Protein AF-V5GMK0-F1 (afdb_monomer)

Nearest PDB structures (foldseek):
  7s3f-assembly1_B  TM=8.907E-01  e=4.538E-12  Homo sapiens
  1njj-assembly2_C  TM=9.086E-01  e=1.591E-11  Trypanosoma brucei gambiense
  2nv9-assembly3_F  TM=9.163E-01  e=4.509E-10  Paramecium bursaria Chlorella virus 1
  5x7m-assembly1_A  TM=8.828E-01  e=1.770E-07  Corynebacterium glutamicum ATCC 13032
  2o0t-assembly2_D  TM=8.419E-01  e=3.847E-07  Mycobacterium tuberculosis H37Rv

Sequence (126 aa):
GGIINEAIEEYFPDPTVRITSEPGRYYVNSAFTLVTSIHSLKATKTQTNERSYAYYVDVGVYGGLIPILFDENYSFQPLNTKIGGELYPTVIWGPTCDSWDKLAKNILLPKLNSGDWLVVEDAGAY

InterPro domains:
  IPR000183 Ornithine/DAP/Arg decarboxylase [PR01179] (19-38)
  IPR000183 Ornithine/DAP/Arg decarboxylase [PR01179] (124-126)
  IPR002433 Ornithine decarboxylase [PR01182] (59-72)
  IPR002433 Ornithine decarboxylase [PR01182] (91-101)
  IPR002433 Ornithine decarboxylase [PR01182] (111-124)
  IPR002433 Ornithine decarboxylase [PTHR11482] (3-126)
  IPR009006 Alanine racemase/group IV decarboxylase, C-terminal [G3DSA:2.40.37.10] (1-126)
  IPR009006 Alanine racemase/group IV decarboxylase, C-terminal [SSF50621] (6-126)
  IPR022643 Orn/DAP/Arg decarboxylase 2, C-terminal [PF00278] (26-124)

Mean predicted aligned error: 5.1 Å

Foldseek 3Di:
DPPVVVCCCVPPVDPVDDDDDDPPLVPFQQVDKDKWFFQDKDWDADPVRHIEMETEIAAWCVRQVVCVVVVDAWDKDWPDDDPDAAWHQYWYAYPDPDPRRTRDGRDTDHDDGGGTMIMTGRRGDD

Solvent-accessible surface area (backbone atoms only — not comparable to full-atom values): 7515 Å² total; per-residue (Å²): 115,65,70,64,52,51,49,42,57,70,79,54,68,56,85,84,65,84,85,84,84,85,67,60,54,80,70,34,16,75,75,28,67,47,73,39,42,22,73,42,73,44,85,47,64,47,98,86,69,42,69,24,40,39,39,29,24,77,52,28,33,92,66,66,40,49,48,50,83,73,77,47,82,74,60,79,41,67,72,82,66,71,91,78,76,71,66,27,50,27,32,34,29,15,69,59,94,50,87,77,25,54,71,44,73,78,42,75,39,60,90,79,54,64,76,40,45,35,33,27,62,59,57,42,49,104

pLDDT: mean 92.4, std 7.41, range [56.22, 97.88]

Organism: Anoplophora glabripennis (NCBI:txid217634)

Secondary structure (DSSP, 8-state):
-HHHHHHHHHH---TT-------HHHHHGGG--EEEEEEEEEEEE-TTS-EEEEEEES--GGGT-GGGGGT----EEETTPPS---EEEEEEE-SSS-TT-EEEEEEEEE---TT-EEEESS----

Structure (mmCIF, N/CA/C/O backbone):
data_AF-V5GMK0-F1
#
_entry.id   AF-V5GMK0-F1
#
loop_
_atom_site.group_PDB
_atom_site.id
_atom_site.type_symbol
_atom_site.label_atom_id
_atom_site.label_alt_id
_atom_site.label_comp_id
_atom_site.label_asym_id
_atom_site.label_entity_id
_atom_site.label_seq_id
_atom_site.pdbx_PDB_ins_code
_atom_site.Cartn_x
_atom_site.Cartn_y
_atom_site.Cartn_z
_atom_site.occupancy
_atom_site.B_iso_or_equiv
_atom_site.auth_seq_id
_atom_site.auth_comp_id
_atom_site.auth_asym_id
_atom_site.auth_atom_id
_atom_site.pdbx_PDB_model_num
ATOM 1 N N . GLY A 1 1 ? 8.524 13.400 -20.709 1.00 60.41 1 GLY A N 1
ATOM 2 C CA . GLY A 1 1 ? 8.978 13.077 -22.073 1.00 60.41 1 GLY A CA 1
ATOM 3 C C . GLY A 1 1 ? 10.096 13.991 -22.534 1.00 60.41 1 GLY A C 1
ATOM 4 O O . GLY A 1 1 ? 11.138 13.471 -22.891 1.00 60.41 1 GLY A O 1
ATOM 5 N N . GLY A 1 2 ? 9.899 15.317 -22.490 1.00 80.12 2 GLY A N 1
ATOM 6 C CA . GLY A 1 2 ? 10.821 16.304 -23.085 1.00 80.12 2 GLY A CA 1
ATOM 7 C C . GLY A 1 2 ? 12.294 16.154 -22.696 1.00 80.12 2 GLY A C 1
ATOM 8 O O . GLY A 1 2 ? 13.112 15.920 -23.568 1.00 80.12 2 GLY A O 1
ATOM 9 N N . ILE A 1 3 ? 12.614 16.147 -21.398 1.00 92.19 3 ILE A N 1
ATOM 10 C CA . ILE A 1 3 ? 14.013 16.186 -20.919 1.00 92.19 3 ILE A CA 1
ATOM 11 C C . ILE A 1 3 ? 14.855 14.984 -21.387 1.00 92.19 3 ILE A C 1
ATOM 13 O O . ILE A 1 3 ? 16.012 15.143 -21.757 1.00 92.19 3 ILE A O 1
ATOM 17 N N . ILE A 1 4 ? 14.290 13.770 -21.374 1.00 92.56 4 ILE A N 1
ATOM 18 C CA . ILE A 1 4 ? 15.023 12.567 -21.809 1.00 92.56 4 ILE A CA 1
ATOM 19 C C . ILE A 1 4 ? 15.263 12.616 -23.320 1.00 92.56 4 ILE A C 1
ATOM 21 O O . ILE A 1 4 ? 16.355 12.291 -23.772 1.00 92.56 4 ILE A O 1
ATOM 25 N N . ASN A 1 5 ? 14.259 13.042 -24.091 1.00 92.12 5 ASN A N 1
ATOM 26 C CA . ASN A 1 5 ? 14.378 13.140 -25.542 1.00 92.12 5 ASN A CA 1
ATOM 27 C C . ASN A 1 5 ? 15.390 14.221 -25.950 1.00 92.12 5 ASN A C 1
ATOM 29 O O . ASN A 1 5 ? 16.240 13.949 -26.787 1.00 92.12 5 ASN A O 1
ATOM 33 N N . GLU A 1 6 ? 15.363 15.388 -25.299 1.00 95.19 6 GLU A N 1
ATOM 34 C CA . GLU A 1 6 ? 16.336 16.471 -25.509 1.00 95.19 6 GLU A CA 1
ATOM 35 C C . GLU A 1 6 ? 17.774 15.995 -25.242 1.00 95.19 6 GLU A C 1
ATOM 37 O O . GLU A 1 6 ? 18.668 16.223 -26.053 1.00 95.19 6 GLU A O 1
ATOM 42 N N . ALA A 1 7 ? 17.998 15.255 -24.151 1.00 94.31 7 ALA A N 1
ATOM 43 C CA . ALA A 1 7 ? 19.314 14.702 -23.842 1.00 94.31 7 ALA A CA 1
ATOM 44 C C . ALA A 1 7 ? 19.760 13.631 -24.856 1.00 94.31 7 ALA A C 1
ATOM 46 O O . ALA A 1 7 ? 20.937 13.560 -25.201 1.00 94.31 7 ALA A O 1
ATOM 47 N N . ILE A 1 8 ? 18.846 12.788 -25.347 1.00 94.06 8 ILE A N 1
ATOM 48 C CA . ILE A 1 8 ? 19.176 11.812 -26.396 1.00 94.06 8 ILE A CA 1
ATOM 49 C C . ILE A 1 8 ? 19.616 12.540 -27.670 1.00 94.06 8 ILE A C 1
ATOM 51 O O . ILE A 1 8 ? 20.627 12.163 -28.256 1.00 94.06 8 ILE A O 1
ATOM 55 N N . GLU A 1 9 ? 18.900 13.593 -28.065 1.00 92.94 9 GLU A N 1
ATOM 56 C CA . GLU A 1 9 ? 19.233 14.401 -29.242 1.00 92.94 9 GLU A CA 1
ATOM 57 C C . GLU A 1 9 ? 20.589 15.114 -29.098 1.00 92.94 9 GLU A C 1
ATOM 59 O O . GLU A 1 9 ? 21.363 15.151 -30.054 1.00 92.94 9 GLU A O 1
ATOM 64 N N . GLU A 1 10 ? 20.907 15.636 -27.909 1.00 95.75 10 GLU A N 1
ATOM 65 C CA . GLU A 1 10 ? 22.180 16.316 -27.629 1.00 95.75 10 GLU A CA 1
ATOM 66 C C . GLU A 1 10 ? 23.374 15.346 -27.570 1.00 95.75 10 GLU A C 1
ATOM 68 O O . GLU A 1 10 ? 24.406 15.590 -28.199 1.00 95.75 10 GLU A O 1
ATOM 73 N N . TYR A 1 11 ? 23.254 14.247 -26.815 1.00 95.69 11 TYR A N 1
ATOM 74 C CA . TYR A 1 11 ? 24.384 13.364 -26.490 1.00 95.69 11 TYR A CA 1
ATOM 75 C C . TYR A 1 11 ? 24.536 12.161 -27.430 1.00 95.69 11 TYR A C 1
ATOM 77 O O . TYR A 1 11 ? 25.634 11.614 -27.538 1.00 95.69 11 TYR A O 1
ATOM 85 N N . PHE A 1 12 ? 23.473 11.750 -28.127 1.00 94.94 12 PHE A N 1
ATOM 86 C CA . PHE A 1 12 ? 23.479 10.623 -29.068 1.00 94.94 12 PHE A CA 1
ATOM 87 C C . PHE A 1 12 ? 22.888 11.022 -30.435 1.00 94.94 12 PHE A C 1
ATOM 89 O O . PHE A 1 12 ? 21.926 10.404 -30.893 1.00 94.94 12 PHE A O 1
ATOM 96 N N . PRO A 1 13 ? 23.467 12.023 -31.129 1.00 93.56 13 PRO A N 1
ATOM 97 C CA . PRO A 1 13 ? 22.923 12.532 -32.391 1.00 93.56 13 PRO A CA 1
ATOM 98 C C . PRO A 1 13 ? 23.082 11.564 -33.579 1.00 93.56 13 PRO A C 1
ATOM 100 O O . PRO A 1 13 ? 22.519 11.807 -34.646 1.00 93.56 13 PRO A O 1
ATOM 103 N N . ASP A 1 14 ? 23.873 10.493 -33.436 1.00 95.38 14 ASP A N 1
ATOM 104 C CA . ASP A 1 14 ? 24.087 9.495 -34.487 1.00 95.38 14 ASP A CA 1
ATOM 105 C C . ASP A 1 14 ? 22.842 8.593 -34.650 1.00 95.38 14 ASP A C 1
ATOM 107 O O . ASP A 1 14 ? 22.526 7.814 -33.746 1.00 95.38 14 ASP A O 1
ATOM 111 N N . PRO A 1 15 ? 22.158 8.623 -35.811 1.00 89.50 15 PRO A N 1
ATOM 112 C CA . PRO A 1 15 ? 20.929 7.862 -36.036 1.00 89.50 15 PRO A CA 1
ATOM 113 C C . PRO A 1 15 ? 21.144 6.344 -36.135 1.00 89.50 15 PRO A C 1
ATOM 115 O O . PRO A 1 15 ? 20.172 5.590 -36.181 1.00 89.50 15 PRO A O 1
ATOM 118 N N . THR A 1 16 ? 22.391 5.869 -36.204 1.00 95.12 16 THR A N 1
ATOM 119 C CA . THR A 1 16 ? 22.708 4.433 -36.176 1.00 95.12 16 THR A CA 1
ATOM 120 C C . THR A 1 16 ? 22.667 3.854 -34.762 1.00 95.12 16 THR A C 1
ATOM 122 O O . THR A 1 16 ? 22.563 2.634 -34.594 1.00 95.12 16 THR A O 1
ATOM 125 N N . VAL A 1 17 ? 22.702 4.713 -33.739 1.00 94.06 17 VAL A N 1
ATOM 126 C CA . VAL A 1 17 ? 22.583 4.306 -32.342 1.00 94.06 17 VAL A CA 1
ATOM 127 C C . VAL A 1 17 ? 21.138 3.906 -32.056 1.00 94.06 17 VAL A C 1
ATOM 129 O O . VAL A 1 17 ? 20.201 4.693 -32.163 1.00 94.06 17 VAL A O 1
ATOM 132 N N . ARG A 1 18 ? 20.947 2.650 -31.647 1.00 94.50 18 ARG A N 1
ATOM 133 C CA . ARG A 1 18 ? 19.643 2.131 -31.232 1.00 94.50 18 ARG A CA 1
ATOM 134 C C . ARG A 1 18 ? 19.444 2.353 -29.736 1.00 94.50 18 ARG A C 1
ATOM 136 O O . ARG A 1 18 ? 20.104 1.709 -28.926 1.00 94.50 18 ARG A O 1
ATOM 143 N N . ILE A 1 19 ? 18.481 3.196 -29.381 1.00 93.19 19 ILE A N 1
ATOM 144 C CA . ILE A 1 19 ? 18.084 3.434 -27.990 1.00 93.19 19 ILE A CA 1
ATOM 145 C C . ILE A 1 19 ? 16.973 2.456 -27.587 1.00 93.19 19 ILE A C 1
ATOM 147 O O . ILE A 1 19 ? 15.982 2.292 -28.301 1.00 93.19 19 ILE A O 1
ATOM 151 N N . THR A 1 20 ? 17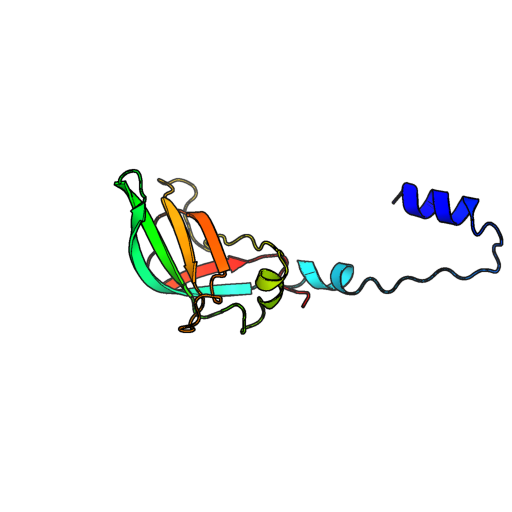.129 1.804 -26.436 1.00 94.88 20 THR A N 1
ATOM 152 C CA . THR A 1 20 ? 16.125 0.914 -25.831 1.00 94.88 20 THR A CA 1
ATOM 153 C C . THR A 1 20 ? 15.976 1.213 -24.343 1.00 94.88 20 THR A C 1
ATOM 155 O O . THR A 1 20 ? 16.915 1.686 -23.709 1.00 94.88 20 THR A O 1
ATOM 158 N N . SER A 1 21 ? 14.812 0.904 -23.775 1.00 94.19 21 SER A N 1
ATOM 159 C CA . SER A 1 21 ? 14.556 0.978 -22.337 1.00 94.19 21 SER A CA 1
ATOM 160 C C . SER A 1 21 ? 13.909 -0.316 -21.846 1.00 94.19 21 SER A C 1
ATOM 162 O O . SER A 1 21 ? 13.261 -1.028 -22.613 1.00 94.19 21 SER A O 1
ATOM 164 N N . GLU A 1 22 ? 14.056 -0.603 -20.553 1.00 96.19 22 GLU A N 1
ATOM 165 C CA . GLU A 1 22 ? 13.476 -1.782 -19.897 1.00 96.19 22 GLU A CA 1
ATOM 166 C C . GLU A 1 22 ? 12.460 -1.360 -18.813 1.00 96.19 22 GLU A C 1
ATOM 168 O O . GLU A 1 22 ? 12.676 -1.607 -17.623 1.00 96.19 22 GLU A O 1
ATOM 173 N N . PRO A 1 23 ? 11.356 -0.660 -19.161 1.00 93.00 23 PRO A N 1
ATOM 174 C CA . PRO A 1 23 ? 10.484 -0.056 -18.162 1.00 93.00 23 PRO A CA 1
ATOM 175 C C . PRO A 1 23 ? 9.459 -1.073 -17.632 1.00 93.00 23 PRO A C 1
ATOM 177 O O . PRO A 1 23 ? 8.277 -1.000 -17.946 1.00 93.00 23 PRO A O 1
ATOM 180 N N . GLY A 1 24 ? 9.902 -2.022 -16.803 1.00 95.56 24 GLY A N 1
ATOM 181 C CA . GLY A 1 24 ? 9.041 -3.077 -16.247 1.00 95.56 24 GLY A CA 1
ATOM 182 C C . GLY A 1 24 ? 7.860 -2.531 -15.436 1.00 95.56 24 GLY A C 1
ATOM 183 O O . GLY A 1 24 ? 6.705 -2.724 -15.814 1.00 95.56 24 GLY A O 1
ATOM 184 N N . ARG A 1 25 ? 8.146 -1.780 -14.360 1.00 94.19 25 ARG A N 1
ATOM 185 C CA . ARG A 1 25 ? 7.128 -1.181 -13.473 1.00 94.19 25 ARG A CA 1
ATOM 186 C C . ARG A 1 25 ? 6.097 -0.352 -14.238 1.00 94.19 25 ARG A C 1
ATOM 188 O O . ARG A 1 25 ? 4.910 -0.463 -13.967 1.00 94.19 25 ARG A O 1
ATOM 195 N N . TYR A 1 26 ? 6.542 0.433 -15.218 1.00 93.81 26 TYR A N 1
ATOM 196 C CA . TYR A 1 26 ? 5.666 1.280 -16.032 1.00 93.81 26 TYR A CA 1
ATOM 197 C C . TYR A 1 26 ? 4.535 0.491 -16.709 1.00 93.81 26 TYR A C 1
ATOM 199 O O . TYR A 1 26 ? 3.421 0.993 -16.804 1.00 93.81 26 TYR A O 1
ATOM 207 N N . TYR A 1 27 ? 4.806 -0.740 -17.154 1.00 95.00 27 TYR A N 1
ATOM 208 C CA . TYR A 1 27 ? 3.807 -1.559 -17.838 1.00 95.00 27 TYR A CA 1
ATOM 209 C C . TYR A 1 27 ? 2.817 -2.240 -16.896 1.00 95.00 27 TYR A C 1
ATOM 211 O O . TYR A 1 27 ? 1.659 -2.409 -17.267 1.00 95.00 27 TYR A O 1
ATOM 219 N N . VAL A 1 28 ? 3.269 -2.683 -15.722 1.00 96.19 28 VAL A N 1
ATOM 220 C CA . VAL A 1 28 ? 2.489 -3.626 -14.902 1.00 96.19 28 VAL A CA 1
ATOM 221 C C . VAL A 1 28 ? 1.878 -3.003 -13.656 1.00 96.19 28 VAL A C 1
ATOM 223 O O . VAL A 1 28 ? 0.905 -3.546 -13.148 1.00 96.19 28 VAL A O 1
ATOM 226 N N . ASN A 1 29 ? 2.392 -1.867 -13.175 1.00 94.69 29 ASN A N 1
ATOM 227 C CA . ASN A 1 29 ? 2.010 -1.328 -11.869 1.00 94.69 29 ASN A CA 1
ATOM 228 C C . ASN A 1 29 ? 0.503 -1.054 -11.753 1.00 94.69 29 ASN A C 1
ATOM 230 O O . ASN A 1 29 ? -0.143 -1.584 -10.856 1.00 94.69 29 ASN A O 1
ATOM 234 N N . SER A 1 30 ? -0.064 -0.308 -12.701 1.00 95.25 30 SER A N 1
ATOM 235 C CA . SER A 1 30 ? -1.49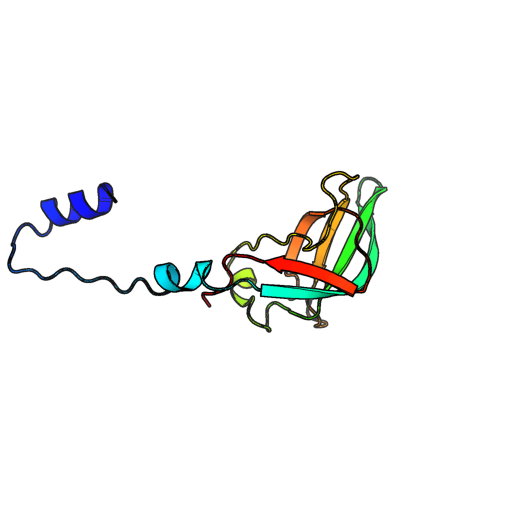0 0.045 -12.724 1.00 95.25 30 SER A CA 1
ATOM 236 C C . SER A 1 30 ? -2.401 -1.066 -13.254 1.00 95.25 30 SER A C 1
ATOM 238 O O . SER A 1 30 ? -3.622 -0.929 -13.232 1.00 95.25 30 SER A O 1
ATOM 240 N N . ALA A 1 31 ? -1.832 -2.174 -13.740 1.00 96.31 31 ALA A N 1
ATOM 241 C CA . ALA A 1 31 ? -2.603 -3.285 -14.289 1.00 96.31 31 ALA A CA 1
ATOM 242 C C . ALA A 1 31 ? -3.255 -4.156 -13.202 1.00 96.31 31 ALA A C 1
ATOM 244 O O . ALA A 1 31 ? -4.159 -4.933 -13.512 1.00 96.31 31 ALA A O 1
ATOM 245 N N . PHE A 1 32 ? -2.810 -4.041 -11.946 1.00 95.50 32 PHE A N 1
ATOM 246 C CA . PHE A 1 32 ? -3.318 -4.838 -10.834 1.00 95.50 32 PHE A CA 1
ATOM 247 C C . PHE A 1 32 ? -3.796 -3.960 -9.682 1.00 95.50 32 PHE A C 1
ATOM 249 O O . PHE A 1 32 ? -3.136 -3.011 -9.258 1.00 95.50 32 PHE A O 1
ATOM 256 N N . THR A 1 33 ? -4.941 -4.359 -9.140 1.00 95.44 33 THR A N 1
ATOM 257 C CA . THR A 1 33 ? -5.547 -3.795 -7.939 1.00 95.44 33 THR A CA 1
ATOM 258 C C . THR A 1 33 ? -5.628 -4.897 -6.894 1.00 95.44 33 THR A C 1
ATOM 260 O O . THR A 1 33 ? -6.215 -5.952 -7.141 1.00 95.44 33 THR A O 1
ATOM 263 N N . LEU A 1 34 ? -5.049 -4.656 -5.723 1.00 95.75 34 LEU A N 1
ATOM 264 C CA . LEU A 1 34 ? -5.146 -5.550 -4.578 1.00 95.75 34 LEU A CA 1
ATOM 265 C C . LEU A 1 34 ? -6.435 -5.240 -3.807 1.00 95.75 34 LEU A C 1
ATOM 267 O O . LEU A 1 34 ? -6.752 -4.082 -3.539 1.00 95.75 34 LEU A O 1
ATOM 271 N N . VAL A 1 35 ? -7.163 -6.283 -3.415 1.00 95.69 35 VAL A N 1
ATOM 272 C CA . VAL A 1 35 ? -8.341 -6.182 -2.548 1.00 95.69 35 VAL A CA 1
ATOM 273 C C . VAL A 1 35 ? -8.116 -7.074 -1.332 1.00 95.69 35 VAL A C 1
ATOM 275 O O . VAL A 1 35 ? -7.778 -8.245 -1.485 1.00 95.69 35 VAL A O 1
ATOM 278 N N . THR A 1 36 ? -8.286 -6.523 -0.133 1.00 96.00 36 THR A N 1
ATOM 279 C CA . THR A 1 36 ? -7.992 -7.198 1.141 1.00 96.00 36 THR A CA 1
ATOM 280 C C . THR A 1 36 ? -9.122 -6.969 2.140 1.00 96.00 36 THR A C 1
ATOM 282 O O . THR A 1 36 ? -9.751 -5.906 2.140 1.00 96.00 36 THR A O 1
ATOM 285 N N . SER A 1 37 ? -9.428 -7.970 2.967 1.00 96.50 37 SER A N 1
ATOM 286 C CA . SER A 1 37 ? -10.507 -7.882 3.955 1.00 96.50 37 SER A CA 1
ATOM 287 C C . SER A 1 37 ? -9.985 -7.488 5.335 1.00 96.50 37 SER A C 1
ATOM 289 O O . SER A 1 37 ? -8.903 -7.902 5.751 1.00 96.50 37 SER A O 1
ATOM 291 N N . ILE A 1 38 ? -10.769 -6.708 6.083 1.00 97.31 38 ILE A N 1
ATOM 292 C CA . ILE A 1 38 ? -10.499 -6.432 7.496 1.00 97.31 38 ILE A CA 1
ATOM 293 C C . ILE A 1 38 ? -10.989 -7.630 8.303 1.00 97.31 38 ILE A C 1
ATOM 295 O O . ILE A 1 38 ? -12.193 -7.824 8.459 1.00 97.31 38 ILE A O 1
ATOM 299 N N . HIS A 1 39 ? -10.084 -8.424 8.870 1.00 96.25 39 HIS A N 1
ATOM 300 C CA . HIS A 1 39 ? -10.487 -9.563 9.696 1.00 96.25 39 HIS A CA 1
ATOM 301 C C . HIS A 1 39 ? -10.700 -9.158 11.160 1.00 96.25 39 HIS A C 1
ATOM 303 O O . HIS A 1 39 ? -11.570 -9.711 11.837 1.00 96.25 39 HIS A O 1
ATOM 309 N N . SER A 1 40 ? -9.969 -8.162 11.666 1.00 96.56 40 SER A N 1
ATOM 310 C CA . SER A 1 40 ? -10.168 -7.643 13.022 1.00 96.56 40 SER A CA 1
ATOM 311 C C . SER A 1 40 ? -9.863 -6.150 13.127 1.00 96.56 40 SER A C 1
ATOM 313 O O . SER A 1 40 ? -9.204 -5.552 12.277 1.00 96.56 40 SER A O 1
ATOM 315 N N . LEU A 1 41 ? -10.384 -5.523 14.183 1.00 95.75 41 LEU A N 1
ATOM 316 C CA . LEU A 1 41 ? -10.181 -4.105 14.448 1.00 95.75 41 LEU A CA 1
ATOM 317 C C . LEU A 1 41 ? -10.016 -3.834 15.937 1.00 95.75 41 LEU A C 1
ATOM 319 O O . LEU A 1 41 ? -10.567 -4.537 16.786 1.00 95.75 41 LEU A O 1
ATOM 323 N N . LYS A 1 42 ? -9.309 -2.751 16.245 1.00 96.19 42 LYS A N 1
ATOM 324 C CA . LYS A 1 42 ? -9.160 -2.222 17.596 1.00 96.19 42 LYS A CA 1
ATOM 325 C C . LYS A 1 42 ? -9.441 -0.726 17.593 1.00 96.19 42 LYS A C 1
ATOM 327 O O . LYS A 1 42 ? -8.744 0.042 16.936 1.00 96.19 42 LYS A O 1
ATOM 332 N N . ALA A 1 43 ? -10.443 -0.309 18.363 1.00 94.94 43 ALA A N 1
ATOM 333 C CA . ALA A 1 43 ? -10.634 1.102 18.672 1.00 94.94 43 ALA A CA 1
ATOM 334 C C . ALA A 1 43 ? -9.544 1.555 19.653 1.00 94.94 43 ALA A C 1
ATOM 336 O O . ALA A 1 43 ? -9.271 0.891 20.655 1.00 94.94 43 ALA A O 1
ATOM 337 N N . THR A 1 44 ? -8.918 2.684 19.357 1.00 90.44 44 THR A N 1
ATOM 338 C CA . THR A 1 44 ? -7.861 3.292 20.161 1.00 90.44 44 THR A CA 1
ATOM 339 C C . THR A 1 44 ? -8.120 4.790 20.318 1.00 90.44 44 THR A C 1
ATOM 341 O O . THR A 1 44 ? -9.148 5.319 19.880 1.00 90.44 44 THR A O 1
ATOM 344 N N . LYS A 1 45 ? -7.230 5.462 21.042 1.00 89.81 45 LYS A N 1
ATOM 345 C CA . LYS A 1 45 ? -7.217 6.912 21.167 1.00 89.81 45 LYS A CA 1
ATOM 346 C C . LYS A 1 45 ? -5.862 7.460 20.748 1.00 89.81 45 LYS A C 1
ATOM 348 O O . LYS A 1 45 ? -4.833 6.829 20.987 1.00 89.81 45 LYS A O 1
ATOM 353 N N . THR A 1 46 ? -5.863 8.621 20.107 1.00 85.56 46 THR A N 1
ATOM 354 C CA . THR A 1 46 ? -4.642 9.376 19.809 1.00 85.56 46 THR A CA 1
ATOM 355 C C . THR A 1 46 ? -4.063 9.997 21.087 1.00 85.56 46 THR A C 1
ATOM 357 O O . THR A 1 46 ? -4.687 9.978 22.151 1.00 85.56 46 THR A O 1
ATOM 360 N N . GLN A 1 47 ? -2.881 10.611 20.977 1.00 83.81 47 GLN A N 1
ATOM 361 C CA . GLN A 1 47 ? -2.297 11.400 22.070 1.00 83.81 47 GLN A CA 1
ATOM 362 C C . GLN A 1 47 ? -3.167 12.612 22.450 1.00 83.81 47 GLN A C 1
ATOM 364 O O . GLN A 1 47 ? -3.172 13.021 23.606 1.00 83.81 47 GLN A O 1
ATOM 369 N N . THR A 1 48 ? -3.947 13.142 21.502 1.00 87.75 48 THR A N 1
ATOM 370 C CA . THR A 1 48 ? -4.918 14.228 21.716 1.00 87.75 48 THR A CA 1
ATOM 371 C C . THR A 1 48 ? -6.269 13.726 22.242 1.00 87.75 48 THR A C 1
ATOM 373 O O . THR A 1 48 ? -7.218 14.498 22.333 1.00 87.75 48 THR A O 1
ATOM 376 N N . ASN A 1 49 ? -6.365 12.445 22.635 1.00 88.62 49 ASN A N 1
ATOM 377 C CA . ASN A 1 49 ? -7.581 11.793 23.141 1.00 88.62 49 ASN A CA 1
ATOM 378 C C . ASN A 1 49 ? -8.726 11.720 22.103 1.00 88.62 49 ASN A C 1
ATOM 380 O O . ASN A 1 49 ? -9.878 11.472 22.468 1.00 88.62 49 ASN A O 1
ATOM 384 N N . GLU A 1 50 ? -8.410 11.869 20.813 1.00 90.06 50 GLU A N 1
ATOM 385 C CA . GLU A 1 50 ? -9.339 11.662 19.698 1.00 90.06 50 GLU A CA 1
ATOM 386 C C . GLU A 1 50 ? -9.501 10.171 19.399 1.00 90.06 50 GLU A C 1
ATOM 388 O O . GLU A 1 50 ? -8.592 9.368 19.625 1.00 90.06 50 GLU A O 1
ATOM 393 N N . ARG A 1 51 ? -10.670 9.782 18.885 1.00 94.12 51 ARG A N 1
ATOM 394 C CA . ARG A 1 51 ? -10.954 8.390 18.523 1.00 94.12 51 ARG A CA 1
ATOM 39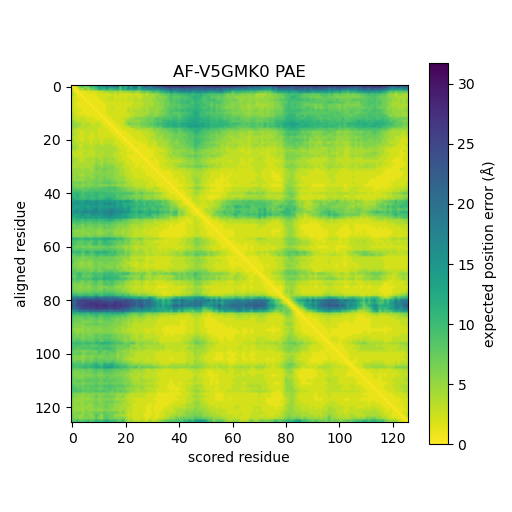5 C C . ARG A 1 51 ? -10.143 7.991 17.288 1.00 94.12 51 ARG A C 1
ATOM 397 O O . ARG A 1 51 ? -10.156 8.699 16.289 1.00 94.12 51 ARG A O 1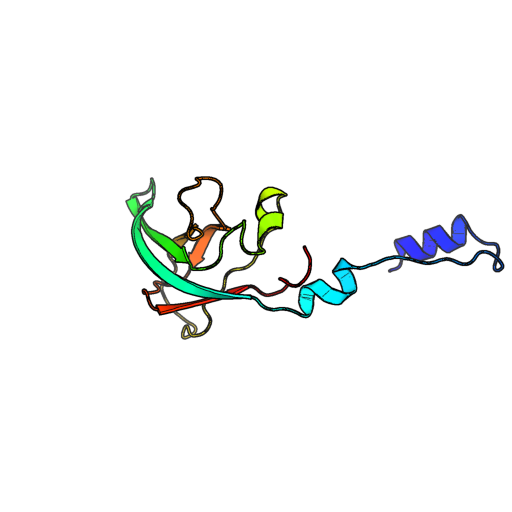
ATOM 404 N N . SER A 1 52 ? -9.494 6.836 17.346 1.00 95.75 52 SER A N 1
ATOM 405 C CA . SER A 1 52 ? -8.717 6.270 16.241 1.00 95.75 52 SER A CA 1
ATOM 406 C C . SER A 1 52 ? -8.948 4.767 16.112 1.00 95.75 52 SER A C 1
ATOM 408 O O . SER A 1 52 ? -9.506 4.134 17.015 1.00 95.75 52 SER A O 1
ATOM 410 N N . TYR A 1 53 ? -8.532 4.184 14.989 1.00 96.25 53 TYR A N 1
ATOM 411 C CA . TYR A 1 53 ? -8.697 2.756 14.721 1.00 96.25 53 TYR A CA 1
ATOM 412 C C . TYR A 1 53 ? -7.396 2.104 14.256 1.00 96.25 53 TYR A C 1
ATOM 414 O O . TYR A 1 53 ? -6.580 2.705 13.562 1.00 96.25 53 TYR A O 1
ATOM 422 N N . ALA A 1 54 ? -7.211 0.848 14.645 1.00 97.06 54 ALA A N 1
ATOM 423 C CA . ALA A 1 54 ? -6.257 -0.056 14.025 1.00 97.06 54 ALA A CA 1
ATOM 424 C C . ALA A 1 54 ? -7.039 -1.173 13.330 1.00 97.06 54 ALA A C 1
ATOM 426 O O . ALA A 1 54 ? -7.823 -1.861 13.990 1.00 97.06 54 ALA A O 1
ATOM 427 N N . TYR A 1 55 ? -6.843 -1.329 12.024 1.00 97.56 55 TYR A N 1
ATOM 428 C CA . TYR A 1 55 ? -7.420 -2.411 11.227 1.00 97.56 55 TYR A CA 1
ATOM 429 C C . TYR A 1 55 ? -6.344 -3.446 10.917 1.00 97.56 55 TYR A C 1
ATOM 431 O O . TYR A 1 55 ? -5.216 -3.076 10.597 1.00 97.56 55 TYR A O 1
ATOM 439 N N . TYR A 1 56 ? -6.705 -4.720 11.026 1.00 97.81 56 TYR A N 1
ATOM 440 C CA . TYR A 1 56 ? -5.850 -5.853 10.692 1.00 97.81 56 TYR A CA 1
ATOM 441 C C . TYR A 1 56 ? -6.448 -6.557 9.481 1.00 97.81 56 TYR A C 1
ATOM 443 O O . TYR A 1 56 ? -7.640 -6.896 9.487 1.00 97.81 56 TYR A O 1
ATOM 451 N N . VAL A 1 57 ? -5.634 -6.711 8.444 1.00 97.56 57 VAL A N 1
ATOM 452 C CA . VAL A 1 57 ? -6.055 -7.225 7.143 1.00 97.56 57 VAL A CA 1
ATOM 453 C C . VAL A 1 57 ? -5.338 -8.525 6.782 1.00 97.56 57 VAL A C 1
ATOM 455 O O . VAL A 1 57 ? -4.323 -8.876 7.377 1.00 97.56 57 VAL A O 1
ATOM 458 N N . ASP A 1 58 ? -5.899 -9.273 5.834 1.00 94.94 58 ASP A N 1
ATOM 459 C CA . ASP A 1 58 ? -5.401 -10.600 5.441 1.00 94.94 58 ASP A CA 1
ATOM 460 C C . ASP A 1 58 ? -4.149 -10.577 4.545 1.00 94.94 58 ASP A C 1
ATOM 462 O O . ASP A 1 58 ? -3.493 -11.608 4.387 1.00 94.94 58 ASP A O 1
ATOM 466 N N . VAL A 1 59 ? -3.774 -9.410 4.017 1.00 95.38 59 VAL A N 1
ATOM 467 C CA . VAL A 1 59 ? -2.530 -9.190 3.267 1.00 95.38 59 VAL A CA 1
ATOM 468 C C . VAL A 1 59 ? -1.570 -8.355 4.101 1.00 95.38 59 VAL A C 1
ATOM 470 O O . VAL A 1 59 ? -1.977 -7.427 4.784 1.00 95.38 59 VAL A O 1
ATOM 473 N N . GLY A 1 60 ? -0.283 -8.681 4.052 1.00 95.25 60 GLY A N 1
ATOM 474 C CA . GLY A 1 60 ? 0.767 -7.954 4.762 1.00 95.25 60 GLY A CA 1
ATOM 475 C C . GLY A 1 60 ? 1.882 -7.497 3.836 1.00 95.25 60 GLY A C 1
ATOM 476 O O . GLY A 1 60 ? 1.879 -7.786 2.640 1.00 95.25 60 GLY A O 1
ATOM 477 N N . VAL A 1 61 ? 2.899 -6.872 4.420 1.00 95.94 61 VAL A N 1
ATOM 478 C CA . VAL A 1 61 ? 4.150 -6.508 3.742 1.00 95.94 61 VAL A CA 1
ATOM 479 C C . VAL A 1 61 ? 4.752 -7.729 3.042 1.00 95.94 61 VAL A C 1
ATOM 481 O O . VAL A 1 61 ? 5.127 -7.684 1.876 1.00 95.94 61 VAL A O 1
ATOM 484 N N . TYR A 1 62 ? 4.763 -8.875 3.719 1.00 93.69 62 TYR A N 1
ATOM 485 C CA . TYR A 1 62 ? 5.305 -10.124 3.178 1.00 93.69 62 TYR A CA 1
ATOM 486 C C . TYR A 1 62 ? 4.390 -10.816 2.152 1.00 93.69 62 TYR A C 1
ATOM 488 O O . TYR A 1 62 ? 4.793 -11.804 1.547 1.00 93.69 62 TYR A O 1
ATOM 496 N N . GLY A 1 63 ? 3.162 -10.322 1.966 1.00 90.88 63 GLY A N 1
ATOM 497 C CA . GLY A 1 63 ? 2.135 -10.895 1.091 1.00 90.88 63 GLY A CA 1
ATOM 498 C C . GLY A 1 63 ? 1.984 -10.189 -0.258 1.00 90.88 63 GLY A C 1
ATOM 499 O O . GLY A 1 63 ? 0.925 -10.308 -0.864 1.00 90.88 63 GLY A O 1
ATOM 500 N N . GLY A 1 64 ? 3.002 -9.446 -0.706 1.00 89.19 64 GLY A N 1
ATOM 501 C CA . GLY A 1 64 ? 2.971 -8.679 -1.961 1.00 89.19 64 GLY A CA 1
ATOM 502 C C . GLY A 1 64 ? 2.939 -7.159 -1.781 1.00 89.19 64 GLY A C 1
ATOM 503 O O . GLY A 1 64 ? 2.640 -6.447 -2.727 1.00 89.19 64 GLY A O 1
ATOM 504 N N . LEU A 1 65 ? 3.229 -6.658 -0.576 1.00 94.75 65 LEU A N 1
ATOM 505 C CA . LEU A 1 65 ? 3.369 -5.225 -0.289 1.00 94.75 65 LEU A CA 1
ATOM 506 C C . LEU A 1 65 ? 4.747 -4.909 0.309 1.00 94.75 65 LEU A C 1
ATOM 508 O O . LEU A 1 65 ? 4.904 -3.999 1.125 1.00 94.75 65 LEU A O 1
ATOM 512 N N . ILE A 1 66 ? 5.766 -5.678 -0.086 1.00 95.06 66 ILE A N 1
ATOM 513 C CA . ILE A 1 66 ? 7.136 -5.497 0.393 1.00 95.06 66 ILE A CA 1
ATOM 514 C C . ILE A 1 66 ? 7.727 -4.123 0.042 1.00 95.06 66 ILE A C 1
ATOM 516 O O . ILE A 1 66 ? 8.520 -3.630 0.851 1.00 95.06 66 ILE A O 1
ATOM 520 N N . PRO A 1 67 ? 7.328 -3.440 -1.060 1.00 94.81 67 PRO A N 1
ATOM 521 C CA . PRO A 1 67 ? 7.833 -2.102 -1.352 1.00 94.81 67 PRO A CA 1
ATOM 522 C C . PRO A 1 67 ? 7.540 -1.058 -0.266 1.00 94.81 67 PRO A C 1
ATOM 524 O O . PRO A 1 67 ? 8.269 -0.074 -0.168 1.00 94.81 67 PRO A O 1
ATOM 527 N N . ILE A 1 68 ? 6.564 -1.300 0.620 1.00 94.88 68 ILE A N 1
ATOM 528 C CA . ILE A 1 68 ? 6.297 -0.447 1.794 1.00 94.88 68 ILE A CA 1
ATOM 529 C C . ILE A 1 68 ? 7.531 -0.310 2.694 1.00 94.88 68 ILE A C 1
ATOM 531 O O . ILE A 1 68 ? 7.763 0.748 3.275 1.00 94.88 68 ILE A O 1
ATOM 535 N N . LEU A 1 69 ? 8.360 -1.356 2.796 1.00 94.25 69 LEU A N 1
A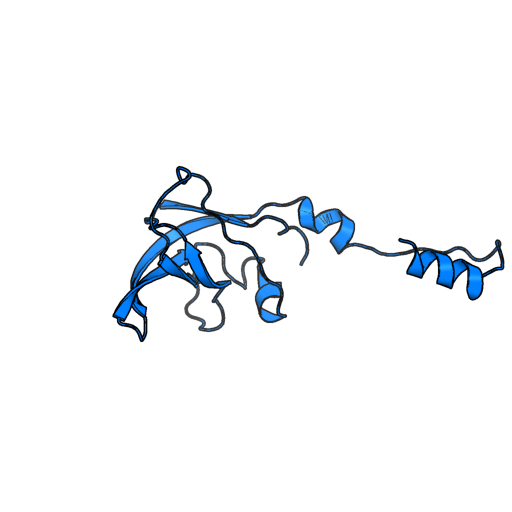TOM 536 C CA . LEU A 1 69 ? 9.607 -1.304 3.569 1.00 94.25 69 LEU A CA 1
ATOM 537 C C . LEU A 1 69 ? 10.676 -0.408 2.931 1.00 94.25 69 LEU A C 1
ATOM 539 O O . LEU A 1 69 ? 11.653 -0.066 3.593 1.00 94.25 69 LEU A O 1
ATOM 543 N N . PHE A 1 70 ? 10.497 -0.053 1.660 1.00 93.69 70 PHE A N 1
ATOM 544 C CA . PHE A 1 70 ? 11.408 0.753 0.851 1.00 93.69 70 PHE A CA 1
ATOM 545 C C . PHE A 1 70 ? 10.781 2.107 0.480 1.00 93.69 70 PHE A C 1
ATOM 547 O O . PHE A 1 70 ? 11.036 2.638 -0.599 1.00 93.69 70 PHE A O 1
ATOM 554 N N . ASP A 1 71 ? 9.961 2.652 1.384 1.00 88.62 71 ASP A N 1
ATOM 555 C CA . ASP A 1 71 ? 9.307 3.965 1.291 1.00 88.62 71 ASP A CA 1
ATOM 556 C C . ASP A 1 71 ? 8.279 4.117 0.148 1.00 88.62 71 ASP A C 1
ATOM 558 O O . ASP A 1 71 ? 7.880 5.236 -0.195 1.00 88.62 71 ASP A O 1
ATOM 562 N N . GLU A 1 72 ? 7.790 3.010 -0.422 1.00 89.12 72 GLU A N 1
ATOM 563 C CA . GLU A 1 72 ? 6.657 3.045 -1.349 1.00 89.12 72 GLU A CA 1
ATOM 564 C C . GLU A 1 72 ? 5.339 3.217 -0.580 1.00 89.12 72 GLU A C 1
ATOM 566 O O . GLU A 1 72 ? 5.066 2.528 0.405 1.00 89.12 72 GLU A O 1
ATOM 571 N N . ASN A 1 73 ? 4.506 4.162 -1.020 1.00 88.38 73 ASN A N 1
ATOM 572 C CA . ASN A 1 73 ? 3.243 4.475 -0.360 1.00 88.38 73 ASN A CA 1
ATOM 573 C C . ASN A 1 73 ? 2.072 3.940 -1.177 1.00 88.38 73 ASN A C 1
ATOM 575 O O . ASN A 1 73 ? 1.843 4.385 -2.299 1.00 88.38 73 ASN A O 1
ATOM 579 N N . TYR A 1 74 ? 1.283 3.061 -0.567 1.00 93.31 74 TYR A N 1
ATOM 580 C CA . TYR A 1 74 ? 0.033 2.578 -1.140 1.00 93.31 74 TYR A CA 1
ATOM 581 C C . TYR A 1 74 ? -1.166 3.348 -0.585 1.00 93.31 74 TYR A C 1
ATOM 583 O O . TYR A 1 74 ? -1.251 3.641 0.612 1.00 93.31 74 TYR A O 1
ATOM 591 N N . SER A 1 75 ? -2.120 3.659 -1.463 1.00 93.50 75 SER A N 1
ATOM 592 C CA . SER A 1 75 ? -3.388 4.280 -1.080 1.00 93.50 75 SER A CA 1
ATOM 593 C C . SER A 1 75 ? -4.408 3.197 -0.750 1.00 93.50 75 SER A C 1
ATOM 595 O O . SER A 1 75 ? -4.875 2.489 -1.636 1.00 93.50 75 SER A O 1
ATOM 597 N N . PHE A 1 76 ? -4.765 3.079 0.528 1.00 95.12 76 PHE A N 1
ATOM 598 C CA . PHE A 1 76 ? -5.816 2.171 0.982 1.00 95.12 76 PHE A CA 1
ATOM 599 C C . PHE A 1 76 ? -7.160 2.895 0.992 1.00 95.12 76 PHE A C 1
ATOM 601 O O . PHE A 1 76 ? -7.331 3.869 1.727 1.00 95.12 76 PHE A O 1
ATOM 608 N N . GLN A 1 77 ? -8.120 2.400 0.215 1.00 94.19 77 GLN A N 1
ATOM 609 C CA . GLN A 1 77 ? -9.467 2.966 0.106 1.00 94.19 77 GLN A CA 1
ATOM 610 C C . GLN A 1 77 ? -10.525 1.901 0.408 1.00 94.19 77 GLN A C 1
ATOM 612 O O . GLN A 1 77 ? -10.364 0.761 -0.018 1.00 94.19 77 GLN A O 1
ATOM 617 N N . PRO A 1 78 ? -11.623 2.201 1.119 1.00 94.00 78 PRO A N 1
ATOM 618 C CA . PRO A 1 78 ? -12.665 1.206 1.333 1.00 94.00 78 PRO A CA 1
ATOM 619 C C . PRO A 1 78 ? -13.475 0.962 0.051 1.00 94.00 78 PRO A C 1
ATOM 621 O O . PRO A 1 78 ? -13.901 1.908 -0.607 1.00 94.00 78 PRO A O 1
ATOM 624 N N . LEU A 1 79 ? -13.735 -0.310 -0.274 1.00 90.12 79 LEU A N 1
ATOM 625 C CA . LEU A 1 79 ? -14.397 -0.713 -1.525 1.00 90.12 79 LEU A CA 1
ATOM 626 C C . LEU A 1 79 ? -15.856 -0.230 -1.612 1.00 90.12 79 LEU A C 1
ATOM 628 O O . LEU A 1 79 ? -16.322 0.149 -2.680 1.00 90.12 79 LEU A O 1
ATOM 632 N N . ASN A 1 80 ? -16.583 -0.262 -0.489 1.00 75.94 80 ASN A N 1
ATOM 633 C CA . ASN A 1 80 ? -18.046 -0.117 -0.452 1.00 75.94 80 ASN A CA 1
ATOM 634 C C . ASN A 1 80 ? -18.548 0.940 0.545 1.00 75.94 80 ASN A C 1
ATOM 636 O O . ASN A 1 80 ? -19.637 0.814 1.112 1.00 75.94 80 ASN A O 1
ATOM 640 N N . THR A 1 81 ? -17.791 2.009 0.782 1.00 64.25 81 THR A N 1
ATOM 641 C CA . THR A 1 81 ? -18.289 3.103 1.628 1.00 64.25 81 THR A CA 1
ATOM 642 C C . THR A 1 81 ? -19.126 4.098 0.844 1.00 64.25 81 THR A C 1
ATOM 644 O O . THR A 1 81 ? -18.705 4.636 -0.178 1.00 64.25 81 THR A O 1
ATOM 647 N N . LYS A 1 82 ? -20.316 4.396 1.376 1.00 58.38 82 LYS A N 1
ATOM 648 C CA . LYS A 1 82 ? -21.094 5.566 0.964 1.00 58.38 82 LYS A CA 1
ATOM 649 C C . LYS A 1 82 ? -20.210 6.804 1.121 1.00 58.38 82 LYS A C 1
ATOM 651 O O . LYS A 1 82 ? -19.588 6.989 2.164 1.00 58.38 82 LYS A O 1
ATOM 656 N N . ILE A 1 83 ? -20.159 7.636 0.086 1.00 56.22 83 ILE A N 1
ATOM 657 C CA . ILE A 1 83 ? -19.456 8.918 0.127 1.00 56.22 83 ILE A CA 1
ATOM 658 C C . ILE A 1 83 ? -20.124 9.774 1.214 1.00 56.22 83 ILE A C 1
ATOM 660 O O . ILE A 1 83 ? -21.311 10.082 1.115 1.00 56.22 83 ILE A O 1
ATOM 664 N N . GLY A 1 84 ? -19.366 10.126 2.255 1.00 63.88 84 GLY A N 1
ATOM 665 C CA . GLY A 1 84 ? -19.827 10.942 3.381 1.00 63.88 84 GLY A CA 1
ATOM 666 C C . GLY A 1 84 ? -19.771 10.211 4.726 1.00 63.88 84 GLY A C 1
ATOM 667 O O . GLY A 1 84 ? -20.346 9.141 4.902 1.00 63.88 84 GLY A O 1
ATOM 668 N N . GLY A 1 85 ? -19.079 10.811 5.694 1.00 77.12 85 GLY A N 1
ATOM 669 C CA . GLY A 1 85 ? -1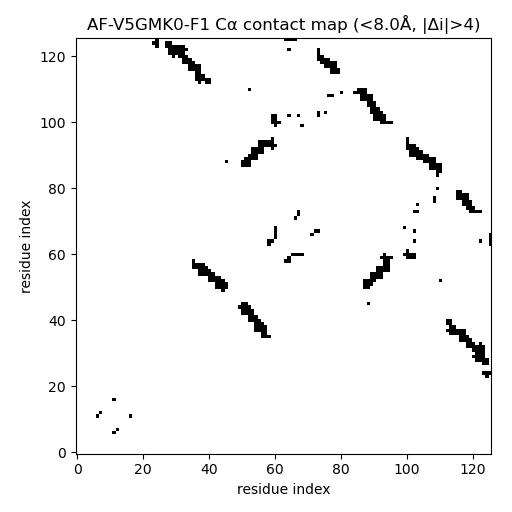8.938 10.288 7.051 1.00 77.12 85 GLY A CA 1
ATOM 670 C C . GLY A 1 85 ? -17.795 10.965 7.803 1.00 77.12 85 GLY A C 1
ATOM 671 O O . GLY A 1 85 ? -16.943 11.613 7.197 1.00 77.12 85 GLY A O 1
ATOM 672 N N . GLU A 1 86 ? -17.789 10.828 9.127 1.00 90.00 86 GLU A N 1
ATOM 673 C CA . GLU A 1 86 ? -16.660 11.255 9.955 1.00 90.00 86 GLU A CA 1
ATOM 674 C C . GLU A 1 86 ? -15.446 10.363 9.662 1.00 90.00 86 GLU A C 1
ATOM 676 O O . GLU A 1 86 ? -15.563 9.134 9.606 1.00 90.00 86 GLU A O 1
ATOM 681 N N . LEU A 1 87 ? -14.291 10.992 9.454 1.00 93.06 87 LEU A N 1
ATOM 682 C CA . LEU A 1 87 ? -13.029 10.303 9.224 1.00 93.06 87 LEU A CA 1
ATOM 683 C C . LEU A 1 87 ? -12.238 10.223 10.523 1.00 93.06 87 LEU A C 1
ATOM 685 O O . LEU A 1 87 ? -12.206 11.173 11.303 1.00 93.06 87 LEU A O 1
ATOM 689 N N . TYR A 1 88 ? -11.557 9.100 10.717 1.00 94.06 88 TYR A N 1
ATOM 690 C CA . TYR A 1 88 ? -10.779 8.834 11.915 1.00 94.06 88 TYR A CA 1
ATOM 691 C C . TYR A 1 88 ? -9.329 8.503 11.559 1.00 94.06 88 TYR A C 1
ATOM 693 O O . TYR A 1 88 ? -9.086 7.759 10.598 1.00 94.06 88 TYR A O 1
ATOM 701 N N . PRO A 1 89 ? -8.358 8.983 12.358 1.00 96.25 89 PRO A N 1
ATOM 702 C CA . PRO A 1 89 ? -6.977 8.538 12.265 1.00 96.25 89 PRO A CA 1
ATOM 703 C C . PRO A 1 89 ? -6.897 7.016 12.371 1.00 96.25 89 PRO A C 1
ATOM 705 O O . PRO A 1 89 ? -7.407 6.415 13.322 1.00 96.25 89 PRO A O 1
ATOM 708 N N . THR A 1 90 ? -6.258 6.403 11.384 1.00 95.94 90 THR A N 1
ATOM 709 C CA . THR A 1 90 ? -6.246 4.957 11.206 1.00 95.94 90 THR A CA 1
ATOM 710 C C . THR A 1 90 ? -4.838 4.439 10.926 1.00 95.94 90 THR A C 1
ATOM 712 O O . THR A 1 90 ? -4.017 5.091 10.274 1.00 95.94 90 THR A O 1
ATOM 715 N N . VAL A 1 91 ? -4.560 3.24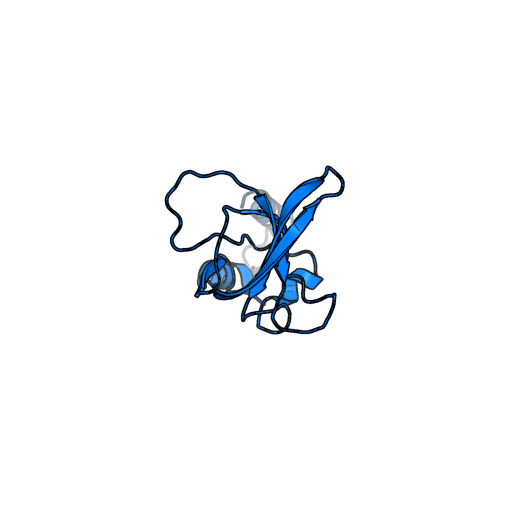6 11.451 1.00 96.75 91 VAL A N 1
ATOM 716 C CA . VAL A 1 91 ? -3.378 2.438 11.136 1.00 96.75 91 VAL A CA 1
ATOM 717 C C . VAL A 1 91 ? -3.852 1.113 10.546 1.00 96.75 91 VAL A C 1
ATOM 719 O O . VAL A 1 91 ? -4.770 0.501 11.092 1.00 96.75 91 VAL A O 1
ATOM 722 N N . ILE A 1 92 ? -3.225 0.673 9.458 1.00 97.50 92 ILE A N 1
ATOM 723 C CA . ILE A 1 92 ? -3.487 -0.632 8.842 1.00 97.50 92 ILE A CA 1
ATOM 724 C C . ILE A 1 92 ? -2.287 -1.534 9.111 1.00 97.50 92 ILE A C 1
ATOM 726 O O . ILE A 1 92 ? -1.143 -1.154 8.852 1.00 97.50 92 ILE A O 1
ATOM 730 N N . TRP A 1 93 ? -2.566 -2.719 9.634 1.00 97.88 93 TRP A N 1
ATOM 731 C CA . TRP A 1 93 ? -1.600 -3.766 9.930 1.00 97.88 93 TRP A CA 1
ATOM 732 C C . TRP A 1 93 ? -1.864 -4.978 9.048 1.00 97.88 93 TRP A C 1
ATOM 734 O O . TRP A 1 93 ? -3.024 -5.299 8.785 1.00 97.88 93 TRP A O 1
ATOM 744 N N . GLY A 1 94 ? -0.795 -5.649 8.635 1.00 97.75 94 GLY A N 1
ATOM 745 C CA . GLY A 1 94 ? -0.899 -6.972 8.044 1.00 97.75 94 GLY A CA 1
ATOM 746 C C . GLY A 1 94 ? -1.190 -8.055 9.092 1.00 97.75 94 GLY A C 1
ATOM 747 O O . GLY A 1 94 ? -1.355 -7.761 10.284 1.00 97.75 94 GLY A O 1
ATOM 748 N N . PRO A 1 95 ? -1.278 -9.321 8.657 1.00 96.62 95 PRO A N 1
ATOM 749 C CA . PRO A 1 95 ? -1.731 -10.430 9.488 1.00 96.62 95 PRO A CA 1
ATOM 750 C C . PRO A 1 95 ? -0.648 -10.973 10.431 1.00 96.62 95 PRO A C 1
ATOM 752 O O . PRO A 1 95 ? -0.936 -11.856 11.243 1.00 96.62 95 PRO A O 1
ATOM 755 N N . THR A 1 96 ? 0.604 -10.520 10.318 1.00 95.62 96 THR A N 1
ATOM 756 C CA . THR A 1 96 ? 1.711 -11.077 11.102 1.00 95.62 96 THR A CA 1
ATOM 757 C C . THR A 1 96 ? 1.903 -10.358 12.439 1.00 95.62 96 THR A C 1
ATOM 759 O O . THR A 1 96 ? 1.422 -9.252 12.675 1.00 95.62 96 THR A O 1
ATOM 762 N N . CYS A 1 97 ? 2.642 -10.998 13.349 1.00 93.75 97 CYS A N 1
ATOM 763 C CA . CYS A 1 97 ? 3.018 -10.403 14.634 1.00 93.75 97 CYS A CA 1
ATOM 764 C C . CYS A 1 97 ? 4.229 -9.454 14.536 1.00 93.75 97 CYS A C 1
ATOM 766 O O . CYS A 1 97 ? 4.706 -8.986 15.573 1.00 93.75 97 CYS A O 1
ATOM 768 N N . ASP A 1 98 ? 4.767 -9.206 13.338 1.00 94.69 98 ASP A N 1
ATOM 769 C CA . ASP A 1 98 ? 5.923 -8.329 13.163 1.00 94.69 98 ASP A CA 1
ATOM 770 C C . ASP A 1 98 ? 5.496 -6.853 13.202 1.00 94.69 98 ASP A C 1
ATOM 772 O O . ASP A 1 98 ? 4.569 -6.414 12.528 1.00 94.69 98 ASP A O 1
ATOM 776 N N . SER A 1 99 ? 6.216 -6.049 13.980 1.00 94.81 99 SER A N 1
ATOM 777 C CA . SER A 1 99 ? 6.036 -4.596 14.047 1.00 94.81 99 SER A CA 1
ATOM 778 C C . SER A 1 99 ? 6.265 -3.865 12.711 1.00 94.81 99 SER A C 1
ATOM 780 O O . SER A 1 99 ? 5.755 -2.743 12.541 1.00 94.81 99 SER A O 1
ATOM 782 N N . TRP A 1 100 ? 7.019 -4.489 11.797 1.00 95.50 100 TRP A N 1
ATOM 783 C CA . TRP A 1 100 ? 7.259 -4.028 10.428 1.00 95.50 100 TRP A CA 1
ATOM 784 C C . TRP A 1 100 ? 6.109 -4.339 9.476 1.00 95.50 100 TRP A C 1
ATOM 786 O O . TRP A 1 100 ? 6.011 -3.691 8.439 1.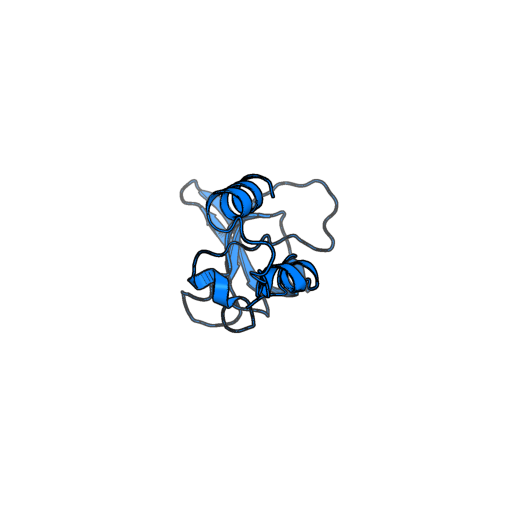00 95.50 100 TRP A O 1
ATOM 796 N N . ASP A 1 101 ? 5.186 -5.230 9.844 1.00 96.88 101 ASP A N 1
ATOM 797 C CA . ASP A 1 101 ? 3.996 -5.547 9.052 1.0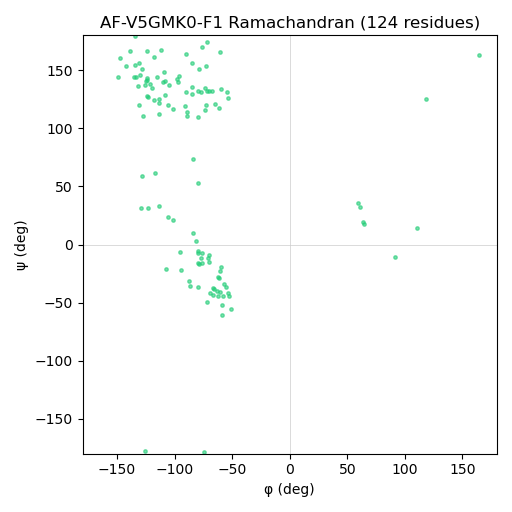0 96.88 101 ASP A CA 1
ATOM 798 C C . ASP A 1 101 ? 2.896 -4.489 9.237 1.00 96.88 101 ASP A C 1
ATOM 800 O O . ASP A 1 101 ? 1.753 -4.745 9.619 1.00 96.88 101 ASP A O 1
ATOM 804 N N . LYS A 1 102 ? 3.293 -3.235 9.029 1.00 96.25 102 LYS A N 1
ATOM 805 C CA . LYS A 1 102 ? 2.459 -2.045 9.119 1.00 96.25 102 LYS A CA 1
ATOM 806 C C . LYS A 1 102 ? 2.339 -1.454 7.726 1.00 96.25 102 LYS A C 1
ATOM 808 O O . LYS A 1 102 ? 3.311 -0.926 7.202 1.00 96.25 102 LYS A O 1
ATOM 813 N N . LEU A 1 103 ? 1.137 -1.504 7.169 1.00 96.81 103 LEU A N 1
ATOM 814 C CA . LEU A 1 103 ? 0.886 -1.129 5.781 1.00 96.81 103 LEU A CA 1
ATOM 815 C C . LEU A 1 103 ? 0.630 0.364 5.600 1.00 96.81 103 LEU A C 1
ATOM 817 O O . LEU A 1 103 ? 1.019 0.956 4.602 1.00 96.81 103 LEU A O 1
ATOM 821 N N . ALA A 1 104 ? -0.039 0.985 6.569 1.00 95.62 104 ALA A N 1
ATOM 822 C CA . ALA A 1 104 ? -0.336 2.407 6.523 1.00 95.62 104 ALA A CA 1
ATOM 823 C C . ALA A 1 104 ? -0.386 2.988 7.931 1.00 95.62 104 ALA A C 1
ATOM 825 O O . ALA A 1 104 ? -0.873 2.353 8.871 1.00 95.62 104 ALA A O 1
ATOM 826 N N . LYS A 1 105 ? 0.084 4.226 8.081 1.00 92.75 105 LYS A N 1
ATOM 827 C CA . LYS A 1 105 ? 0.083 4.953 9.351 1.00 92.75 105 LYS A CA 1
ATOM 828 C C . LYS A 1 105 ? -0.480 6.352 9.146 1.00 92.75 105 LYS A C 1
ATOM 830 O O . LYS A 1 105 ? -0.071 7.045 8.225 1.00 92.75 105 LYS A O 1
ATOM 835 N N . ASN A 1 106 ? -1.344 6.784 10.065 1.00 88.12 106 ASN A N 1
ATOM 836 C CA . ASN A 1 106 ? -1.930 8.127 10.085 1.00 88.12 106 ASN A CA 1
ATOM 837 C C . ASN A 1 106 ? -2.763 8.459 8.836 1.00 88.12 106 ASN A C 1
ATOM 839 O O . ASN A 1 106 ? -2.827 9.616 8.428 1.00 88.12 106 ASN A O 1
ATOM 843 N N . ILE A 1 107 ? -3.419 7.459 8.248 1.00 94.44 107 ILE A N 1
ATOM 844 C CA . ILE A 1 107 ? -4.388 7.696 7.176 1.00 94.44 107 ILE A CA 1
ATOM 845 C C . ILE A 1 107 ? -5.758 8.015 7.773 1.00 94.44 107 ILE A C 1
ATOM 847 O O . ILE A 1 107 ? -6.059 7.632 8.905 1.00 94.44 107 ILE A O 1
ATOM 851 N N . LEU A 1 108 ? -6.594 8.715 7.015 1.00 94.31 108 LEU A N 1
ATOM 852 C CA . LEU A 1 108 ? -7.959 9.032 7.414 1.00 94.31 108 LEU A CA 1
ATOM 853 C C . LEU A 1 108 ? -8.921 8.094 6.697 1.00 94.31 108 LEU A C 1
ATOM 855 O O . LEU A 1 108 ? -9.019 8.125 5.474 1.00 94.31 108 LEU A O 1
ATOM 859 N N . LEU A 1 109 ? -9.636 7.279 7.469 1.00 94.06 109 LEU A N 1
ATOM 860 C CA . LEU A 1 109 ? -10.664 6.380 6.955 1.00 94.06 109 LEU A CA 1
ATOM 861 C C . LEU A 1 109 ? -11.970 6.575 7.727 1.00 94.06 109 LEU A C 1
ATOM 863 O O . LEU A 1 109 ? -11.938 6.926 8.912 1.00 94.06 109 LEU A O 1
ATOM 867 N N . PRO A 1 110 ? -13.129 6.337 7.092 1.00 93.81 110 PRO A N 1
ATOM 868 C CA . PRO A 1 110 ? -14.370 6.195 7.836 1.00 93.81 110 PRO A CA 1
ATOM 869 C C . PRO A 1 110 ? -14.266 5.012 8.809 1.00 93.81 110 PRO A C 1
ATOM 871 O O . PRO A 1 110 ? -13.379 4.156 8.714 1.00 93.81 110 PRO A O 1
ATOM 874 N N . LYS A 1 111 ? -15.194 4.939 9.764 1.00 92.94 111 LYS A N 1
ATOM 875 C CA . LYS A 1 111 ? -15.307 3.747 10.606 1.00 92.94 111 LYS A CA 1
ATOM 876 C C . LYS A 1 111 ? -15.715 2.546 9.741 1.00 92.94 111 LYS A C 1
ATOM 878 O O . LYS A 1 111 ? -16.801 2.553 9.167 1.00 92.94 111 LYS A O 1
ATOM 883 N N . LEU A 1 112 ? -14.873 1.519 9.732 1.00 93.38 112 LEU A N 1
ATOM 884 C CA . LEU A 1 112 ? -15.090 0.230 9.080 1.00 93.38 112 LEU A CA 1
ATOM 885 C C . LEU A 1 112 ? -15.259 -0.871 10.133 1.00 93.38 112 LEU A C 1
ATOM 887 O O . LEU A 1 112 ? -14.988 -0.667 11.322 1.00 93.38 112 LEU A O 1
ATOM 891 N N . ASN A 1 113 ? -15.722 -2.034 9.695 1.00 94.06 113 ASN A N 1
ATOM 892 C CA . ASN A 1 113 ? -15.970 -3.211 10.513 1.00 94.06 113 ASN A CA 1
ATOM 893 C C . ASN A 1 113 ? -15.202 -4.426 9.981 1.00 94.06 113 ASN A C 1
ATOM 895 O O . ASN A 1 113 ? -14.694 -4.434 8.863 1.00 94.06 113 ASN A O 1
ATOM 899 N N . SER A 1 114 ? -15.139 -5.478 10.798 1.00 95.88 114 SER A N 1
ATOM 900 C CA . SER A 1 114 ? -14.674 -6.783 10.326 1.00 95.88 114 SER A CA 1
ATOM 901 C C . SER A 1 114 ? -15.579 -7.265 9.183 1.00 95.88 114 SER A C 1
ATOM 903 O O . SER A 1 114 ? -16.803 -7.161 9.284 1.00 95.88 114 SER A O 1
ATOM 905 N N . GLY A 1 115 ? -14.972 -7.751 8.102 1.00 94.69 115 GLY A N 1
ATOM 906 C CA . GLY A 1 115 ? -15.634 -8.142 6.857 1.00 94.69 115 GLY A CA 1
ATOM 907 C C . GLY A 1 115 ? -15.730 -7.036 5.800 1.00 94.69 115 GLY A C 1
ATOM 908 O O . GLY A 1 115 ? -16.066 -7.345 4.657 1.00 94.69 115 GLY A O 1
ATOM 909 N N . ASP A 1 116 ? -15.418 -5.779 6.138 1.00 94.94 116 ASP A N 1
ATOM 910 C CA . ASP A 1 116 ? -15.292 -4.717 5.136 1.00 94.94 116 ASP A CA 1
ATOM 911 C C . ASP A 1 116 ? -14.000 -4.893 4.324 1.00 94.94 116 ASP A C 1
ATOM 913 O O . ASP A 1 116 ? -13.010 -5.458 4.796 1.00 94.94 116 ASP A O 1
ATOM 917 N N . TRP A 1 117 ? -14.012 -4.386 3.093 1.00 95.88 117 TRP A N 1
ATOM 918 C CA . TRP A 1 117 ? -12.925 -4.555 2.132 1.00 95.88 117 TRP A CA 1
ATOM 919 C C . TRP A 1 117 ? -12.189 -3.243 1.894 1.00 95.88 117 TRP A C 1
ATOM 921 O O . TRP A 1 117 ? -12.813 -2.187 1.752 1.00 95.88 117 TRP A O 1
ATOM 931 N N . LEU A 1 118 ? -10.868 -3.334 1.797 1.00 95.81 118 LEU A N 1
ATOM 932 C CA . LEU A 1 118 ? -9.983 -2.271 1.349 1.00 95.81 118 LEU A CA 1
ATOM 933 C C . LEU A 1 118 ? -9.422 -2.612 -0.030 1.00 95.81 118 LEU A C 1
ATOM 935 O O . LEU A 1 118 ? -9.212 -3.775 -0.369 1.00 95.81 118 LEU A O 1
ATOM 939 N N . VAL A 1 119 ? -9.172 -1.568 -0.803 1.00 95.75 119 VAL A N 1
ATOM 940 C CA . VAL A 1 119 ? -8.650 -1.598 -2.160 1.00 95.75 119 VAL A CA 1
ATOM 941 C C . VAL A 1 119 ? -7.358 -0.807 -2.182 1.00 95.75 119 VAL A C 1
ATOM 943 O O . VAL A 1 119 ? -7.277 0.271 -1.588 1.00 95.75 119 VAL A O 1
ATOM 946 N N . VAL A 1 120 ? -6.373 -1.351 -2.882 1.00 95.38 120 VAL A N 1
ATOM 947 C CA . VAL A 1 120 ? -5.107 -0.704 -3.188 1.00 95.38 120 VAL A CA 1
ATOM 948 C C . VAL A 1 120 ? -4.895 -0.802 -4.692 1.00 95.38 120 VAL A C 1
ATOM 950 O O . VAL A 1 120 ? -4.714 -1.889 -5.241 1.00 95.38 120 VAL A O 1
ATOM 953 N N . GLU A 1 121 ? -4.976 0.338 -5.364 1.00 94.81 121 GLU A N 1
ATOM 954 C CA . GLU A 1 121 ? -4.623 0.457 -6.779 1.00 94.81 121 GLU A CA 1
ATOM 955 C C . GLU A 1 121 ? -3.099 0.460 -6.948 1.00 94.81 121 GLU A C 1
ATOM 957 O O . GLU A 1 121 ? -2.361 0.567 -5.966 1.00 94.81 121 GLU A O 1
ATOM 962 N N . ASP A 1 122 ? -2.629 0.353 -8.193 1.00 95.00 122 ASP A N 1
ATOM 963 C CA . ASP A 1 122 ? -1.203 0.463 -8.515 1.00 95.00 122 ASP A CA 1
ATOM 964 C C . ASP A 1 122 ? -0.319 -0.588 -7.808 1.00 95.00 122 ASP A C 1
ATOM 966 O O . ASP A 1 122 ? 0.823 -0.319 -7.443 1.00 95.00 122 ASP A O 1
ATOM 970 N N . ALA A 1 123 ? -0.843 -1.806 -7.629 1.00 93.88 123 ALA A N 1
ATOM 971 C CA . ALA A 1 123 ? -0.219 -2.888 -6.860 1.00 93.88 123 ALA A CA 1
ATOM 972 C C . ALA A 1 123 ? 0.371 -4.010 -7.738 1.00 93.88 123 ALA A C 1
ATOM 974 O O . ALA A 1 123 ? 0.467 -5.159 -7.314 1.00 93.88 123 ALA A O 1
ATOM 975 N N . GLY A 1 124 ? 0.708 -3.710 -8.996 1.00 92.94 124 GLY A N 1
ATOM 976 C CA . GLY A 1 124 ? 1.152 -4.715 -9.968 1.00 92.94 124 GLY A CA 1
ATOM 977 C C . GLY A 1 124 ? 2.658 -4.899 -10.117 1.00 92.94 124 GLY A C 1
ATOM 978 O O . GLY A 1 124 ? 3.079 -5.791 -10.853 1.00 92.94 124 GLY A O 1
ATOM 979 N N . ALA A 1 125 ? 3.477 -4.067 -9.473 1.00 92.12 125 ALA A N 1
ATOM 980 C CA . ALA A 1 125 ? 4.928 -4.152 -9.575 1.00 92.12 125 ALA A CA 1
ATOM 981 C C . ALA A 1 125 ? 5.588 -4.321 -8.202 1.00 92.12 125 ALA A C 1
ATOM 983 O O . ALA A 1 125 ? 5.441 -3.446 -7.353 1.00 92.12 125 ALA A O 1
ATOM 984 N N . TYR A 1 126 ? 6.421 -5.367 -8.111 1.00 88.12 126 TYR A N 1
ATOM 985 C CA . TYR A 1 126 ? 7.247 -5.780 -6.964 1.00 88.12 126 TYR A CA 1
ATOM 986 C C . TYR A 1 126 ? 6.480 -6.353 -5.771 1.00 88.12 126 TYR A C 1
ATOM 988 O O . TYR A 1 126 ? 5.864 -5.587 -5.007 1.00 88.12 126 TYR A O 1
#

Radius of gyration: 20.14 Å; Cα contacts (8 Å, |Δi|>4): 226; chains: 1; bounding box: 46×28×59 Å